Protein AF-A0A4Q1QPC8-F1 (afdb_monomer)

pLDDT: mean 82.58, std 18.85, range [37.44, 98.12]

Sequence (105 aa):
MQTHCTAWEKTDKVIALPEVTVYRPSHGALPLGHYSNPEAARAHVTALLRREELGALLVWLADDLDDPLSPVEAHRFARGGVPQPTGYVITPVFIADHYAPTADE

Radius of gyration: 22.62 Å; Cα contacts (8 Å, |Δi|>4): 146; chains: 1; bounding box: 59×28×73 Å

Secondary structure (DSSP, 8-state):
----------------PPPEEEEEEEETTEE---BSSHHHHHHHHHHHHHHHSTT-EEEEEES-SS-TTS-EEEEEE-TTS--EEEEEEEEEEEEPSS--TTS--

Foldseek 3Di:
DDDDDDDDPPPPPPPQDDWQKWKWKDQAVRTPDIHSDVVVVVVVVVVVCCVVPPPWDKDWDFPDPVDPQTKIFIFTDDVVDDTDTPSIIIGIDTDGPDDDPPPPD

Nearest PDB structures (foldseek):
  5boi-assembly1_A  TM=4.126E-01  e=1.693E+00  Priestia megaterium QM B1551
  6p8t-assembly2_H  TM=5.077E-01  e=4.461E+00  Acinetobacter baumannii ATCC 19606 = CIP 70.34 = JCM 6841
  7v6c-assembly1_B  TM=3.506E-01  e=5.603E+00  Drosophila melanogaster

Structure (mmCIF, N/CA/C/O backbone):
data_AF-A0A4Q1QPC8-F1
#
_entry.id   AF-A0A4Q1QPC8-F1
#
loop_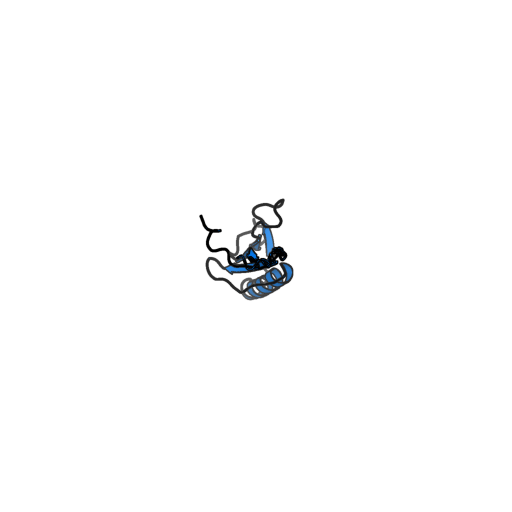
_atom_site.group_PDB
_atom_site.id
_atom_site.type_symbol
_atom_site.label_atom_id
_atom_site.label_alt_id
_atom_site.label_comp_id
_atom_site.label_asym_id
_atom_site.label_entity_id
_atom_site.label_seq_id
_atom_site.pdbx_PDB_ins_code
_atom_site.Cartn_x
_atom_site.Cartn_y
_atom_site.Cartn_z
_atom_site.occupancy
_atom_site.B_iso_or_equiv
_atom_site.auth_seq_id
_atom_site.auth_comp_id
_atom_site.auth_asym_id
_atom_site.auth_atom_id
_atom_site.pdbx_PDB_model_num
ATOM 1 N N . MET A 1 1 ? 43.649 -17.722 -54.918 1.00 38.06 1 MET A N 1
ATOM 2 C CA . MET A 1 1 ? 44.032 -17.344 -53.543 1.00 38.06 1 MET A CA 1
ATOM 3 C C . MET A 1 1 ? 43.085 -16.254 -53.071 1.00 38.06 1 MET A C 1
ATOM 5 O O . MET A 1 1 ? 42.972 -15.251 -53.755 1.00 38.06 1 MET A O 1
ATOM 9 N N . GLN A 1 2 ? 42.421 -16.526 -51.945 1.00 38.88 2 GLN A N 1
ATOM 10 C CA . GLN A 1 2 ? 41.755 -15.608 -51.009 1.00 38.88 2 GLN A CA 1
ATOM 11 C C . GLN A 1 2 ? 40.497 -14.849 -51.468 1.00 38.88 2 GLN A C 1
ATOM 13 O O . GLN A 1 2 ? 40.521 -13.712 -51.923 1.00 38.88 2 GLN A O 1
ATOM 18 N N . THR A 1 3 ? 39.369 -15.516 -51.218 1.00 40.94 3 THR A N 1
ATOM 19 C CA . THR A 1 3 ? 38.033 -14.962 -50.986 1.00 40.94 3 THR A CA 1
ATOM 20 C C . THR A 1 3 ? 38.066 -14.034 -49.766 1.00 40.94 3 THR A C 1
ATOM 22 O O . THR A 1 3 ? 38.269 -14.501 -48.647 1.00 40.94 3 THR A O 1
ATOM 25 N N . HIS A 1 4 ? 37.860 -12.732 -49.953 1.00 40.69 4 HIS A N 1
ATOM 26 C CA . HIS A 1 4 ? 37.591 -11.820 -48.839 1.00 40.69 4 HIS A CA 1
ATOM 27 C C . HIS A 1 4 ? 36.089 -11.856 -48.527 1.00 40.69 4 HIS A C 1
ATOM 29 O O . HIS A 1 4 ? 35.293 -11.164 -49.156 1.00 40.69 4 HIS A O 1
ATOM 35 N N . CYS A 1 5 ? 35.702 -12.702 -47.567 1.00 37.44 5 CYS A N 1
ATOM 36 C CA . CYS A 1 5 ? 34.409 -12.601 -46.893 1.00 37.44 5 CYS A CA 1
ATOM 37 C C . CYS A 1 5 ? 34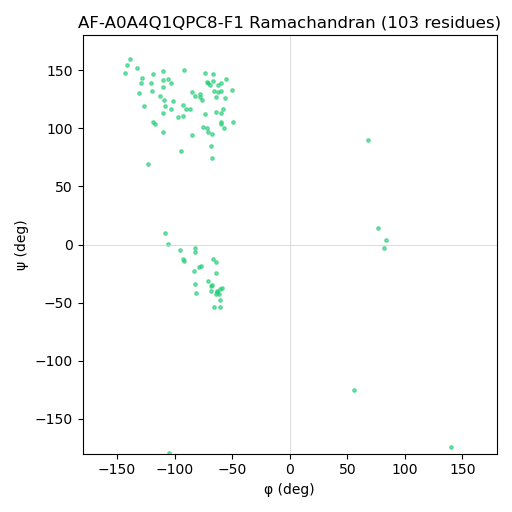.369 -11.278 -46.122 1.00 37.44 5 CYS A C 1
ATOM 39 O O . CYS A 1 5 ? 35.128 -11.087 -45.175 1.00 37.44 5 CYS A O 1
ATOM 41 N N . THR A 1 6 ? 33.493 -10.364 -46.526 1.00 47.41 6 THR A N 1
ATOM 42 C CA . THR A 1 6 ? 33.211 -9.140 -45.776 1.00 47.41 6 THR A CA 1
ATOM 43 C C . THR A 1 6 ? 32.373 -9.519 -44.557 1.00 47.41 6 THR A C 1
ATOM 45 O O . THR A 1 6 ? 31.244 -9.993 -44.690 1.00 47.41 6 THR A O 1
ATOM 48 N N . ALA A 1 7 ? 32.962 -9.381 -43.371 1.00 41.41 7 ALA A N 1
ATOM 49 C CA . ALA A 1 7 ? 32.278 -9.571 -42.103 1.00 41.41 7 ALA A CA 1
ATOM 50 C C . ALA A 1 7 ? 31.183 -8.506 -41.951 1.00 41.41 7 ALA A C 1
ATOM 52 O O . ALA A 1 7 ? 31.424 -7.311 -42.103 1.00 41.41 7 ALA A O 1
ATOM 53 N N . TRP A 1 8 ? 29.967 -8.957 -41.673 1.00 42.38 8 TRP A N 1
ATOM 54 C CA . TRP A 1 8 ? 28.874 -8.131 -41.190 1.00 42.38 8 TRP A CA 1
ATOM 55 C C . TRP A 1 8 ? 29.163 -7.840 -39.715 1.00 42.38 8 TRP A C 1
ATOM 57 O O . TRP A 1 8 ? 28.961 -8.687 -38.853 1.00 42.38 8 TRP A O 1
ATOM 67 N N . GLU A 1 9 ? 29.677 -6.659 -39.392 1.00 46.78 9 GLU A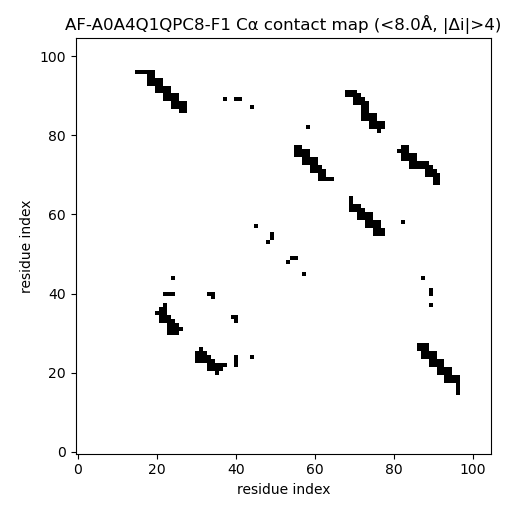 N 1
ATOM 68 C CA . GLU A 1 9 ? 29.653 -6.188 -38.008 1.00 46.78 9 GLU A CA 1
ATOM 69 C C . GLU A 1 9 ? 28.200 -5.838 -37.674 1.00 46.78 9 GLU A C 1
ATOM 71 O O . GLU A 1 9 ? 27.695 -4.770 -38.021 1.00 46.78 9 GLU A O 1
ATOM 76 N N . LYS A 1 10 ? 27.490 -6.779 -37.038 1.00 49.72 10 LYS A N 1
ATOM 77 C CA . LYS A 1 10 ? 26.255 -6.460 -36.320 1.00 49.72 10 LYS A CA 1
ATOM 78 C C . LYS A 1 10 ? 26.631 -5.458 -35.240 1.00 49.72 10 LYS A C 1
ATOM 80 O O . LYS A 1 10 ? 27.217 -5.809 -34.221 1.00 49.72 10 LYS A O 1
ATOM 85 N N . THR A 1 11 ? 26.303 -4.197 -35.472 1.00 45.94 11 THR A N 1
ATOM 86 C CA . THR A 1 11 ? 26.217 -3.216 -34.401 1.00 45.94 11 THR A CA 1
ATOM 87 C C . THR A 1 11 ? 25.009 -3.607 -33.552 1.00 45.94 11 THR A C 1
ATOM 89 O O . THR A 1 11 ? 23.903 -3.115 -33.774 1.00 45.94 11 THR A O 1
ATOM 92 N N . ASP A 1 12 ? 25.202 -4.529 -32.608 1.00 48.59 12 ASP A N 1
ATOM 93 C CA . ASP A 1 12 ? 24.278 -4.757 -31.498 1.00 48.59 12 ASP A CA 1
ATOM 94 C C . ASP A 1 12 ? 24.338 -3.517 -30.604 1.00 48.59 12 ASP A C 1
ATOM 96 O O . ASP A 1 12 ? 24.970 -3.471 -29.550 1.00 48.59 12 ASP A O 1
ATOM 100 N N . LYS A 1 13 ? 23.716 -2.438 -31.079 1.00 47.72 13 LYS A N 1
ATOM 101 C CA . LYS A 1 13 ? 23.386 -1.305 -30.237 1.00 47.72 13 LYS A CA 1
ATOM 102 C C . LYS A 1 13 ? 22.331 -1.835 -29.275 1.00 47.72 13 LYS A C 1
ATOM 104 O O . LYS A 1 13 ? 21.160 -1.902 -29.637 1.00 47.72 13 LYS A O 1
ATOM 109 N N . VAL A 1 14 ? 22.763 -2.262 -28.090 1.00 52.50 14 VAL A N 1
ATOM 110 C CA . VAL A 1 14 ? 21.871 -2.559 -26.971 1.00 52.50 14 VAL A CA 1
ATOM 111 C C . VAL A 1 14 ? 21.095 -1.274 -26.714 1.00 52.50 14 VAL A C 1
ATOM 113 O O . VAL A 1 14 ? 21.620 -0.296 -26.182 1.00 52.50 14 VAL A O 1
ATOM 116 N N . ILE A 1 15 ? 19.865 -1.223 -27.216 1.00 48.12 15 ILE A N 1
ATOM 117 C CA . ILE A 1 15 ? 18.918 -0.195 -26.823 1.00 48.12 15 ILE A CA 1
ATOM 118 C C . ILE A 1 15 ? 18.555 -0.589 -25.398 1.00 48.12 15 ILE A C 1
ATOM 120 O O . ILE A 1 15 ? 17.791 -1.528 -25.220 1.00 48.12 15 ILE A O 1
ATOM 124 N N . ALA A 1 16 ? 19.152 0.065 -24.402 1.00 51.44 16 ALA A N 1
ATOM 125 C CA . ALA A 1 16 ? 18.659 -0.028 -23.035 1.00 51.44 16 ALA A CA 1
ATOM 126 C C . ALA A 1 16 ? 17.214 0.487 -23.060 1.00 51.44 16 ALA A C 1
ATOM 128 O O . ALA A 1 16 ? 16.998 1.687 -23.270 1.00 51.44 16 ALA A O 1
ATOM 129 N N . LEU A 1 17 ? 16.222 -0.404 -22.972 1.00 51.84 17 LEU A N 1
ATOM 130 C CA . LEU A 1 17 ? 14.849 0.040 -22.787 1.00 51.84 17 LEU A CA 1
ATOM 131 C C . LEU A 1 17 ? 14.730 0.521 -21.333 1.00 51.84 17 LEU A C 1
ATOM 133 O O . LEU A 1 17 ? 15.443 0.034 -20.454 1.00 51.84 17 LEU A O 1
A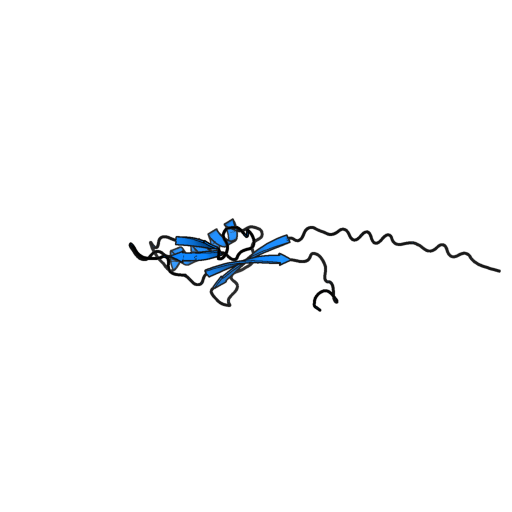TOM 137 N N . PRO A 1 18 ? 13.886 1.526 -21.061 1.00 56.00 18 PRO A N 1
ATOM 138 C CA . PRO A 1 18 ? 13.732 2.034 -19.706 1.00 56.00 18 PRO A CA 1
ATOM 139 C C . PRO A 1 18 ? 13.196 0.930 -18.787 1.00 56.00 18 PRO A C 1
ATOM 141 O O . PRO A 1 18 ? 12.199 0.286 -19.121 1.00 56.00 18 PRO A O 1
ATOM 144 N N . GLU A 1 19 ? 13.829 0.741 -17.625 1.00 72.00 19 GLU A N 1
ATOM 145 C CA . GLU A 1 19 ? 13.288 -0.107 -16.562 1.00 72.00 19 GLU A CA 1
ATOM 146 C C . GLU A 1 19 ? 11.886 0.385 -16.195 1.00 72.00 19 GLU A C 1
ATOM 148 O O . GLU A 1 19 ? 11.669 1.566 -15.902 1.00 72.00 19 GLU A O 1
ATOM 153 N N . VAL A 1 20 ? 10.912 -0.522 -16.236 1.00 83.81 20 VAL A N 1
ATOM 154 C CA . VAL A 1 20 ? 9.533 -0.198 -15.877 1.00 83.81 20 VAL A CA 1
ATOM 155 C C . VAL A 1 20 ? 9.346 -0.509 -14.402 1.00 83.81 20 VAL A C 1
ATOM 157 O O . VAL A 1 20 ? 9.479 -1.658 -13.978 1.00 83.81 20 VAL A O 1
ATOM 160 N N . THR A 1 21 ? 9.000 0.508 -13.617 1.00 91.06 21 THR A N 1
ATOM 161 C CA . THR A 1 21 ? 8.566 0.308 -12.234 1.00 91.06 21 THR A CA 1
ATOM 162 C C . THR A 1 21 ? 7.139 -0.223 -12.218 1.00 91.06 21 THR A C 1
ATOM 164 O O . THR A 1 21 ? 6.215 0.398 -12.747 1.00 91.06 21 THR A O 1
ATOM 167 N N . VAL A 1 22 ? 6.948 -1.365 -11.567 1.00 94.88 22 VAL A N 1
ATOM 168 C CA . VAL A 1 22 ? 5.630 -1.865 -11.185 1.00 94.88 22 VAL A CA 1
ATOM 169 C C . VAL A 1 22 ? 5.463 -1.783 -9.679 1.00 94.88 22 VAL A C 1
ATOM 171 O O . VAL A 1 22 ? 6.409 -1.923 -8.914 1.00 94.88 22 VAL A O 1
ATOM 174 N N . TYR A 1 23 ? 4.234 -1.584 -9.238 1.00 96.94 23 TYR A N 1
ATOM 175 C CA . TYR A 1 23 ? 3.882 -1.495 -7.832 1.00 96.94 23 TYR A CA 1
ATOM 176 C C . TYR A 1 23 ? 3.135 -2.760 -7.454 1.00 96.94 23 TYR A C 1
ATOM 178 O O . TYR A 1 23 ? 2.085 -3.070 -8.025 1.00 96.94 23 TYR A O 1
ATOM 186 N N . ARG A 1 24 ? 3.695 -3.510 -6.508 1.00 97.50 24 ARG A N 1
ATOM 187 C CA . ARG A 1 24 ? 3.166 -4.798 -6.070 1.00 97.50 24 ARG A CA 1
ATOM 188 C C . ARG A 1 24 ? 2.612 -4.668 -4.651 1.00 97.50 24 ARG A C 1
ATOM 190 O O . ARG A 1 24 ? 3.393 -4.738 -3.703 1.00 97.50 24 ARG A O 1
ATOM 197 N N . PRO A 1 25 ? 1.293 -4.466 -4.479 1.00 98.00 25 PRO A N 1
ATOM 198 C CA . PRO A 1 25 ? 0.671 -4.590 -3.172 1.00 98.00 25 PRO A CA 1
ATOM 199 C C . PRO A 1 25 ? 0.723 -6.039 -2.683 1.00 98.00 25 PRO A C 1
ATOM 201 O O . PRO A 1 25 ? 0.482 -6.973 -3.454 1.00 98.00 25 PRO A O 1
ATOM 204 N N . SER A 1 26 ? 0.969 -6.226 -1.394 1.00 98.06 26 SER A N 1
ATOM 205 C CA . SER A 1 26 ? 0.855 -7.504 -0.701 1.00 98.06 26 SER A CA 1
ATOM 206 C C . SER A 1 26 ? 0.209 -7.336 0.670 1.00 98.06 26 SER A C 1
ATOM 208 O O . SER A 1 26 ? 0.200 -6.245 1.235 1.00 98.06 26 SER A O 1
ATOM 210 N N . HIS A 1 27 ? -0.330 -8.432 1.201 1.00 96.94 27 HIS A N 1
ATOM 211 C CA . HIS A 1 27 ? -0.683 -8.565 2.611 1.00 96.94 27 HIS A CA 1
ATOM 212 C C . HIS A 1 27 ? 0.147 -9.713 3.195 1.00 96.94 27 HIS A C 1
ATOM 214 O O . HIS A 1 27 ? -0.055 -10.882 2.847 1.00 96.94 27 HIS A O 1
ATOM 220 N N . GLY A 1 28 ? 1.163 -9.375 3.992 1.00 93.31 28 GLY A N 1
ATOM 221 C CA . GLY A 1 28 ? 2.235 -10.315 4.328 1.00 93.31 28 GLY A CA 1
ATOM 222 C C . GLY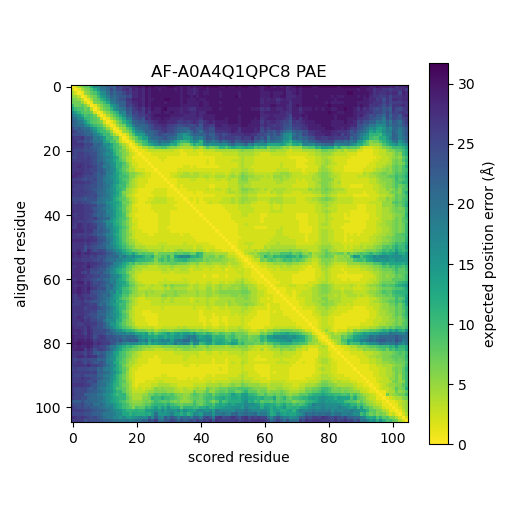 A 1 28 ? 2.908 -10.873 3.064 1.00 93.31 28 GLY A C 1
ATOM 223 O O . GLY A 1 28 ? 3.339 -10.117 2.194 1.00 93.31 28 GLY A O 1
ATOM 224 N N . ALA A 1 29 ? 2.962 -12.202 2.938 1.00 93.25 29 ALA A N 1
ATOM 225 C CA . ALA A 1 29 ? 3.556 -12.884 1.783 1.00 93.25 29 ALA A CA 1
ATOM 226 C C . ALA A 1 29 ? 2.618 -13.013 0.563 1.00 93.25 29 ALA A C 1
ATOM 228 O O . ALA A 1 29 ? 3.033 -13.543 -0.466 1.00 93.25 29 ALA A O 1
ATOM 229 N N . LEU A 1 30 ? 1.356 -12.573 0.659 1.00 95.81 30 LEU A N 1
ATOM 230 C CA . LEU A 1 30 ? 0.363 -12.756 -0.401 1.00 95.81 30 LEU A CA 1
ATOM 231 C C . LEU A 1 30 ? 0.341 -11.540 -1.349 1.00 95.81 30 LEU A C 1
ATOM 233 O O . LEU A 1 30 ? -0.122 -10.476 -0.931 1.00 95.81 30 LEU A O 1
ATOM 237 N N . PRO A 1 31 ? 0.793 -11.653 -2.613 1.00 96.56 31 PRO A N 1
ATOM 238 C CA . PRO A 1 31 ? 0.675 -10.565 -3.579 1.00 96.56 31 PRO A CA 1
ATOM 239 C C . PRO A 1 31 ? -0.784 -10.384 -4.020 1.00 96.56 31 PRO A C 1
ATOM 241 O O . PRO A 1 31 ? -1.501 -11.353 -4.262 1.00 96.56 31 PRO A O 1
ATOM 244 N N . LEU A 1 32 ? -1.213 -9.130 -4.167 1.00 96.62 32 LEU A N 1
ATOM 245 C CA . LEU A 1 32 ? -2.593 -8.752 -4.510 1.00 96.62 32 LEU A CA 1
ATOM 246 C C . LEU A 1 32 ? -2.743 -8.277 -5.965 1.00 96.62 32 LEU A C 1
ATOM 248 O O . LEU A 1 32 ? -3.836 -7.905 -6.388 1.00 96.62 32 LEU A O 1
ATOM 252 N N . GLY A 1 33 ? -1.645 -8.269 -6.725 1.00 95.50 33 GLY A N 1
ATOM 253 C CA . GLY A 1 33 ? -1.595 -7.861 -8.127 1.00 95.50 33 GLY A CA 1
ATOM 254 C C . GLY A 1 33 ? -0.343 -7.050 -8.457 1.00 95.50 33 GLY A C 1
ATOM 255 O O . GLY A 1 33 ? 0.538 -6.876 -7.618 1.00 95.50 33 GLY A O 1
ATOM 256 N N . HIS A 1 34 ? -0.290 -6.542 -9.688 1.00 96.81 34 HIS A N 1
ATOM 257 C CA . HIS A 1 34 ? 0.747 -5.625 -10.163 1.00 96.81 34 HIS A CA 1
ATOM 258 C C . HIS A 1 34 ? 0.086 -4.413 -10.813 1.00 96.81 34 HIS A C 1
ATOM 260 O O . HIS A 1 34 ? -0.896 -4.555 -11.544 1.00 96.81 34 HIS A O 1
ATOM 266 N N . TYR A 1 35 ? 0.635 -3.232 -10.553 1.00 96.38 35 TYR A N 1
ATOM 267 C CA . TYR A 1 35 ? 0.119 -1.961 -11.048 1.00 96.38 35 TYR A CA 1
ATOM 268 C C . TYR A 1 35 ? 1.231 -1.183 -11.731 1.00 96.38 35 TYR A C 1
ATOM 270 O O . TYR A 1 35 ? 2.366 -1.190 -11.271 1.00 96.38 35 TYR A O 1
ATOM 278 N N . SER A 1 36 ? 0.902 -0.471 -12.803 1.00 94.12 36 SER A N 1
ATOM 279 C CA . SER A 1 36 ? 1.841 0.424 -13.488 1.00 94.12 36 SER A CA 1
ATOM 280 C C . SER A 1 36 ? 1.967 1.798 -12.825 1.00 94.12 36 SER A C 1
ATOM 282 O O . SER A 1 36 ? 2.782 2.607 -13.250 1.00 94.12 36 SER A O 1
ATOM 284 N N . ASN A 1 37 ? 1.142 2.091 -11.814 1.00 93.44 37 ASN A N 1
ATOM 285 C CA . ASN A 1 37 ? 1.187 3.339 -11.060 1.00 93.44 37 ASN A CA 1
ATOM 286 C C . ASN A 1 37 ? 0.874 3.098 -9.571 1.00 93.44 37 ASN A C 1
ATOM 288 O O . ASN A 1 37 ? 0.082 2.199 -9.248 1.00 93.44 37 ASN A O 1
ATOM 292 N N . PRO A 1 38 ? 1.478 3.883 -8.662 1.00 94.44 38 PRO A N 1
ATOM 293 C CA . PRO A 1 38 ? 1.316 3.690 -7.227 1.00 94.44 38 PRO A CA 1
ATOM 294 C C . PRO A 1 38 ? -0.089 4.069 -6.748 1.00 94.44 38 PRO A C 1
ATOM 296 O O . PRO A 1 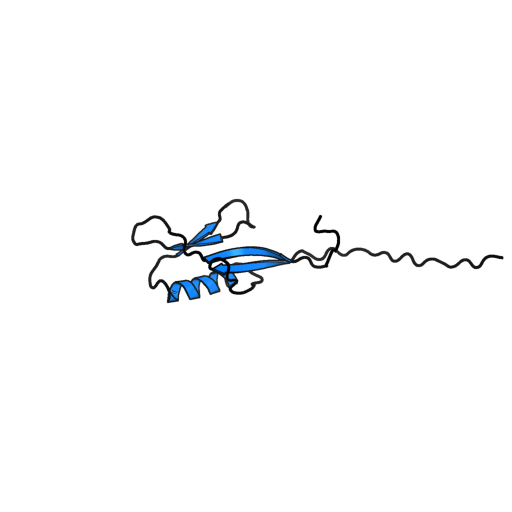38 ? -0.605 3.455 -5.813 1.00 94.44 38 PRO A O 1
ATOM 299 N N . GLU A 1 39 ? -0.744 5.044 -7.381 1.00 96.25 39 GLU A N 1
ATOM 300 C CA . GLU A 1 39 ? -2.082 5.499 -6.999 1.00 96.25 39 GLU A CA 1
ATOM 301 C C . GLU A 1 39 ? -3.129 4.395 -7.164 1.00 96.25 39 GLU A C 1
ATOM 303 O O . GLU A 1 39 ? -3.979 4.224 -6.293 1.00 96.25 39 GLU A O 1
ATOM 308 N N . ALA A 1 40 ? -3.057 3.606 -8.235 1.00 97.19 40 ALA A N 1
ATOM 309 C CA . ALA A 1 40 ? -3.961 2.490 -8.487 1.00 97.19 40 ALA A CA 1
ATOM 310 C C . ALA A 1 40 ? -3.745 1.352 -7.484 1.00 97.19 40 ALA A C 1
ATOM 312 O O . ALA A 1 40 ? -4.724 0.794 -6.983 1.00 97.19 40 ALA A O 1
ATOM 313 N N . ALA A 1 41 ? -2.488 1.055 -7.132 1.00 97.44 41 ALA A N 1
ATOM 314 C CA . ALA A 1 41 ? -2.177 0.102 -6.069 1.00 97.44 41 ALA A CA 1
ATOM 315 C C . ALA A 1 41 ? -2.764 0.573 -4.725 1.00 97.44 41 ALA A C 1
ATOM 317 O O . ALA A 1 41 ? -3.479 -0.180 -4.059 1.00 97.44 41 ALA A O 1
ATOM 318 N N . ARG A 1 42 ? -2.552 1.850 -4.365 1.00 97.31 42 ARG A N 1
ATOM 319 C CA . ARG A 1 42 ? -3.118 2.461 -3.149 1.00 97.31 42 ARG A CA 1
ATOM 320 C C . ARG A 1 42 ? -4.640 2.456 -3.162 1.00 97.31 42 ARG A C 1
ATOM 322 O O . ARG A 1 42 ? -5.247 2.151 -2.139 1.00 97.31 42 ARG A O 1
ATOM 329 N N . ALA A 1 43 ? -5.271 2.771 -4.290 1.00 96.81 43 ALA A N 1
ATOM 330 C CA . ALA A 1 43 ? -6.723 2.784 -4.425 1.00 96.81 43 ALA A CA 1
ATOM 331 C C . ALA A 1 43 ? -7.319 1.383 -4.237 1.00 96.81 43 ALA A C 1
ATOM 333 O O . ALA A 1 43 ? -8.310 1.240 -3.517 1.00 96.81 43 ALA A O 1
ATOM 334 N N . HIS A 1 44 ? -6.694 0.351 -4.818 1.00 97.06 44 HIS A N 1
ATOM 335 C CA . HIS A 1 44 ? -7.121 -1.033 -4.625 1.00 97.06 44 HIS A CA 1
ATOM 336 C C . HIS A 1 44 ? -7.047 -1.438 -3.150 1.00 97.06 44 HIS A C 1
ATOM 338 O O . HIS A 1 44 ? -8.057 -1.849 -2.578 1.00 97.06 44 HIS A O 1
ATOM 344 N N . VAL A 1 45 ? -5.889 -1.253 -2.514 1.00 97.38 45 VAL A N 1
ATOM 345 C CA . VAL A 1 45 ? -5.700 -1.619 -1.104 1.00 97.38 45 VAL A CA 1
ATOM 346 C C . VAL A 1 45 ? -6.612 -0.803 -0.186 1.00 97.38 45 VAL A C 1
ATOM 348 O O . VAL A 1 45 ? -7.239 -1.356 0.711 1.00 97.38 45 VAL A O 1
ATOM 351 N N . THR A 1 46 ? -6.778 0.496 -0.442 1.00 95.81 46 THR A N 1
ATOM 352 C CA . THR A 1 46 ? -7.698 1.347 0.331 1.00 95.81 46 THR A CA 1
ATOM 353 C C . THR A 1 46 ? -9.138 0.842 0.232 1.00 95.81 46 THR A C 1
ATOM 355 O O . THR A 1 46 ? -9.874 0.880 1.217 1.00 95.81 46 THR A O 1
ATOM 358 N N . ALA A 1 47 ? -9.565 0.360 -0.938 1.00 95.38 47 ALA A N 1
ATOM 359 C C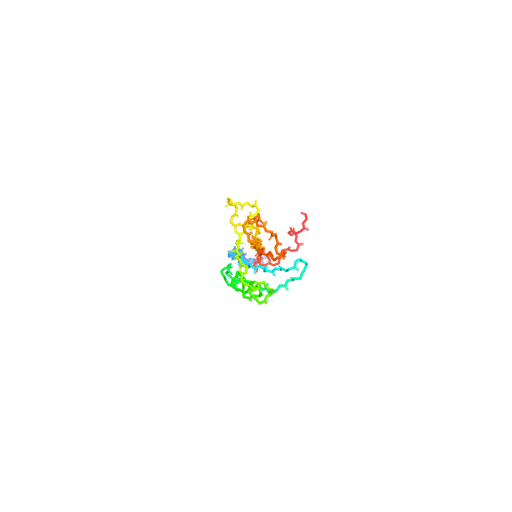A . ALA A 1 47 ? -10.898 -0.205 -1.113 1.00 95.38 47 ALA A CA 1
ATOM 360 C C . ALA A 1 47 ? -11.084 -1.525 -0.344 1.00 95.38 47 ALA A C 1
ATOM 362 O O . ALA A 1 47 ? -12.178 -1.757 0.170 1.00 95.38 47 ALA A O 1
ATOM 363 N N . LEU A 1 48 ? -10.040 -2.358 -0.241 1.00 9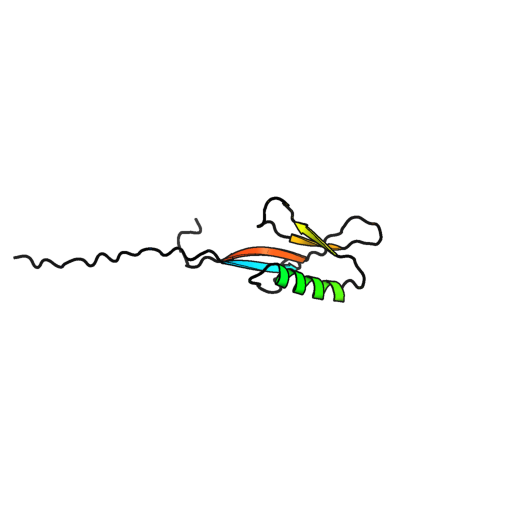4.56 48 LEU A N 1
ATOM 364 C CA . LEU A 1 48 ? -10.042 -3.562 0.600 1.00 94.56 48 LEU A CA 1
ATOM 365 C C . LEU A 1 48 ? -10.131 -3.188 2.082 1.00 94.56 48 LEU A C 1
ATOM 367 O O . LEU A 1 48 ? -11.086 -3.571 2.755 1.00 94.56 48 LEU A O 1
ATOM 371 N N . LEU A 1 49 ? -9.227 -2.327 2.551 1.00 94.06 49 LEU A N 1
ATOM 372 C CA . LEU A 1 49 ? -9.180 -1.881 3.944 1.00 94.06 49 LEU A CA 1
ATOM 373 C C . LEU A 1 49 ? -10.475 -1.205 4.392 1.00 94.06 49 LEU A C 1
ATOM 375 O O . LEU A 1 49 ? -10.930 -1.428 5.503 1.00 94.06 49 LEU A O 1
ATOM 379 N N . ARG A 1 50 ? -11.133 -0.419 3.532 1.00 91.75 50 ARG A N 1
ATOM 380 C CA . ARG A 1 50 ? -12.432 0.190 3.870 1.00 91.75 50 ARG A CA 1
ATOM 381 C C . ARG A 1 50 ? -13.552 -0.829 4.092 1.00 91.75 50 ARG A C 1
ATOM 383 O O . ARG A 1 50 ? -14.532 -0.491 4.750 1.00 91.75 50 ARG A O 1
ATOM 390 N N . ARG A 1 51 ? -13.448 -2.029 3.514 1.00 91.06 51 ARG A N 1
ATOM 391 C CA . ARG A 1 51 ? -14.411 -3.122 3.731 1.00 91.06 51 ARG A CA 1
ATOM 392 C C . ARG A 1 51 ? -14.116 -3.877 5.025 1.00 91.06 51 ARG A C 1
ATOM 394 O O . ARG A 1 51 ? -15.054 -4.325 5.672 1.00 91.06 51 ARG A O 1
ATOM 401 N N . GLU A 1 52 ? -12.841 -4.004 5.380 1.00 89.12 52 GLU A N 1
ATOM 402 C CA . GLU A 1 52 ? -12.367 -4.719 6.572 1.00 89.12 52 GLU A CA 1
ATOM 403 C C . GLU A 1 52 ? -12.477 -3.864 7.845 1.00 89.12 52 GLU A C 1
ATOM 405 O O . GLU A 1 52 ? -12.919 -4.338 8.886 1.00 89.12 52 GLU A O 1
ATOM 410 N N . GLU A 1 53 ? -12.131 -2.581 7.741 1.00 81.94 53 GLU A N 1
ATOM 411 C CA . GLU A 1 53 ? -11.933 -1.645 8.851 1.00 81.94 53 GLU A CA 1
ATOM 412 C C . GLU A 1 53 ? -12.862 -0.428 8.688 1.00 81.94 53 GLU A C 1
ATOM 414 O O . GLU A 1 53 ? -12.448 0.696 8.378 1.00 81.94 53 GLU A O 1
ATOM 419 N N . LEU A 1 54 ? -14.168 -0.656 8.856 1.00 78.88 54 LEU A N 1
ATOM 420 C CA . LEU A 1 54 ? -15.193 0.374 8.667 1.00 78.88 54 LEU A CA 1
ATOM 421 C C . LEU A 1 54 ? -14.962 1.590 9.580 1.00 78.88 54 LEU A C 1
ATOM 423 O O . LEU A 1 54 ? -15.069 1.514 10.802 1.00 78.88 54 LEU A O 1
ATOM 427 N N . GLY A 1 55 ? -14.712 2.746 8.961 1.00 80.75 55 GLY A N 1
ATOM 428 C CA . GLY A 1 55 ? -14.569 4.029 9.655 1.00 80.75 55 GLY A CA 1
ATOM 429 C C . GLY A 1 55 ? -13.178 4.307 10.229 1.00 80.75 55 GLY A C 1
ATOM 430 O O . GLY A 1 55 ? -12.996 5.352 10.855 1.00 80.75 55 GLY A O 1
ATOM 431 N N . ALA A 1 56 ? -12.195 3.429 10.005 1.00 85.38 56 ALA A N 1
ATOM 432 C CA . ALA A 1 56 ? -10.811 3.709 10.362 1.00 85.38 56 ALA A CA 1
ATOM 433 C C . ALA A 1 56 ? -10.223 4.809 9.463 1.00 85.38 56 ALA A C 1
ATOM 435 O O . ALA A 1 56 ? -10.410 4.817 8.242 1.00 85.38 56 ALA A O 1
ATOM 436 N N . LEU A 1 57 ? -9.478 5.737 10.069 1.00 90.00 57 LEU A N 1
ATOM 437 C CA . LEU A 1 57 ? -8.636 6.662 9.317 1.00 90.00 57 LEU A CA 1
ATOM 438 C C . LEU A 1 57 ? -7.367 5.917 8.898 1.00 90.00 57 LEU A C 1
ATOM 440 O O . LEU A 1 57 ? -6.686 5.338 9.745 1.00 90.00 57 LEU A O 1
ATOM 444 N N . LEU A 1 58 ? -7.062 5.951 7.603 1.00 92.50 58 LEU A N 1
ATOM 445 C CA . LEU A 1 58 ? -5.893 5.299 7.021 1.00 92.50 58 LEU A CA 1
ATOM 446 C C . LEU A 1 58 ? -4.828 6.335 6.662 1.00 92.50 58 LEU A C 1
ATOM 448 O O . LEU A 1 58 ? -5.150 7.414 6.163 1.00 92.50 58 LEU A O 1
ATOM 452 N N . VAL A 1 59 ? -3.568 5.977 6.875 1.00 94.00 59 VAL A N 1
ATOM 453 C CA . VAL A 1 59 ? -2.389 6.727 6.436 1.00 94.00 59 VAL A CA 1
ATOM 454 C C . VAL A 1 59 ? -1.408 5.774 5.763 1.00 94.00 59 VAL A C 1
ATOM 456 O O . VAL A 1 59 ? -1.393 4.586 6.064 1.00 94.00 59 VAL A O 1
ATOM 459 N N . TRP A 1 60 ? -0.614 6.292 4.835 1.00 95.38 60 TRP A N 1
ATOM 460 C CA . TRP A 1 60 ? 0.438 5.546 4.153 1.00 95.38 60 TRP A CA 1
ATOM 461 C C . TRP A 1 60 ? 1.783 6.053 4.645 1.00 95.38 60 TRP A C 1
ATOM 463 O O . TRP A 1 60 ? 2.030 7.257 4.571 1.00 95.38 60 TRP A O 1
ATOM 473 N N . LEU A 1 61 ? 2.620 5.156 5.152 1.00 95.62 61 LEU A N 1
ATOM 474 C CA . LEU A 1 61 ? 3.935 5.480 5.696 1.00 95.62 61 LEU A CA 1
ATOM 475 C C . LEU A 1 61 ? 4.998 4.729 4.896 1.00 95.62 61 LEU A C 1
ATOM 477 O O . LEU A 1 61 ? 4.825 3.542 4.633 1.00 95.62 61 LEU A O 1
ATOM 481 N N . ALA A 1 62 ? 6.049 5.432 4.481 1.00 95.69 62 ALA A N 1
ATOM 482 C CA . ALA A 1 62 ? 7.249 4.818 3.922 1.00 95.69 62 ALA A CA 1
ATOM 483 C C . ALA A 1 62 ? 8.254 4.564 5.048 1.00 95.69 62 ALA A C 1
ATOM 485 O O . ALA A 1 62 ? 8.281 5.330 6.016 1.00 95.69 62 ALA A O 1
ATOM 486 N N . ASP A 1 63 ? 9.084 3.533 4.902 1.00 90.50 63 ASP A N 1
ATOM 487 C CA . ASP A 1 63 ? 10.181 3.279 5.844 1.00 90.50 63 ASP A CA 1
ATOM 488 C C . ASP A 1 63 ? 11.269 4.359 5.732 1.00 90.50 63 ASP A C 1
ATOM 490 O O . ASP A 1 63 ? 11.841 4.782 6.738 1.00 90.50 63 ASP A O 1
ATOM 494 N N . ASP A 1 64 ? 11.502 4.847 4.512 1.00 93.88 64 ASP A N 1
ATOM 495 C CA . ASP A 1 64 ? 12.364 5.984 4.198 1.00 93.88 64 ASP A CA 1
ATOM 496 C C . ASP A 1 64 ? 11.568 7.002 3.368 1.00 93.88 64 ASP A C 1
ATOM 498 O O . ASP A 1 64 ? 11.052 6.687 2.297 1.00 93.88 64 ASP A O 1
ATOM 502 N N . LEU A 1 65 ? 11.417 8.222 3.891 1.00 89.38 65 LEU A N 1
ATOM 503 C CA . LEU A 1 65 ? 10.639 9.286 3.244 1.00 89.38 65 LEU A CA 1
ATOM 504 C C . LEU A 1 65 ? 11.406 9.975 2.109 1.00 89.38 65 LEU A C 1
ATOM 506 O O . LEU A 1 65 ? 10.773 10.618 1.270 1.00 89.38 65 LEU A O 1
ATOM 510 N N . ASP A 1 66 ? 12.735 9.854 2.095 1.00 92.62 66 ASP A N 1
ATOM 511 C CA . ASP A 1 66 ? 13.600 10.461 1.084 1.00 92.62 66 ASP A CA 1
ATOM 512 C C . ASP A 1 66 ? 13.856 9.507 -0.098 1.00 92.62 66 ASP A C 1
ATOM 514 O O . ASP A 1 66 ? 14.273 9.954 -1.171 1.00 92.62 66 ASP A O 1
ATOM 518 N N . ASP A 1 67 ? 13.547 8.213 0.057 1.00 89.81 67 ASP A N 1
ATOM 519 C CA . ASP A 1 67 ? 13.624 7.215 -1.010 1.00 89.81 67 ASP A CA 1
ATOM 520 C C . ASP A 1 67 ? 12.250 6.983 -1.681 1.00 89.81 67 ASP A C 1
ATOM 522 O O . ASP A 1 67 ? 11.361 6.349 -1.105 1.00 89.81 67 ASP A O 1
ATOM 526 N N . PRO A 1 68 ? 12.050 7.418 -2.942 1.00 85.94 68 PRO A N 1
ATOM 527 C CA . PRO A 1 68 ? 10.802 7.182 -3.670 1.00 85.94 68 PRO A CA 1
ATOM 528 C C . PRO A 1 68 ? 10.540 5.699 -3.992 1.00 85.94 68 PRO A C 1
ATOM 530 O O . PRO A 1 68 ? 9.434 5.356 -4.420 1.00 85.94 68 PRO A O 1
ATOM 533 N N . LEU A 1 69 ? 11.543 4.833 -3.827 1.00 89.88 69 LEU A N 1
ATOM 534 C CA . LEU A 1 69 ? 11.458 3.386 -4.018 1.00 89.88 69 LEU A CA 1
ATOM 535 C C . LEU A 1 69 ? 11.196 2.640 -2.709 1.00 89.88 69 LEU A C 1
ATOM 537 O O . LEU A 1 69 ? 10.965 1.427 -2.737 1.00 89.88 69 LEU A O 1
ATOM 541 N N . SER A 1 70 ? 11.175 3.360 -1.586 1.00 94.38 70 SER A N 1
ATOM 542 C CA . SER A 1 70 ? 10.862 2.787 -0.290 1.00 94.38 70 SER A CA 1
ATOM 543 C C . SER A 1 70 ? 9.458 2.170 -0.316 1.00 94.38 70 SER A C 1
ATOM 545 O O . SER A 1 70 ? 8.502 2.802 -0.793 1.00 94.38 70 SER A O 1
ATOM 547 N N . PRO A 1 71 ? 9.291 0.925 0.166 1.00 96.12 71 PRO A N 1
ATOM 548 C CA . PRO A 1 71 ? 7.974 0.337 0.332 1.00 96.12 71 PRO A CA 1
ATOM 549 C C . PRO A 1 71 ? 7.086 1.229 1.202 1.00 96.12 71 PRO A C 1
ATOM 551 O O . PRO A 1 71 ? 7.540 1.816 2.182 1.00 96.12 71 PRO A O 1
ATOM 554 N N . VAL A 1 72 ? 5.799 1.303 0.860 1.00 97.56 72 VAL A N 1
ATOM 555 C CA . VAL A 1 72 ? 4.819 2.043 1.665 1.00 97.56 72 VAL A CA 1
ATOM 556 C C . VAL A 1 72 ? 3.820 1.094 2.304 1.00 97.56 72 VAL A C 1
ATOM 558 O O . VAL A 1 72 ? 3.187 0.295 1.613 1.00 97.56 72 VAL A O 1
ATOM 561 N N . GLU A 1 73 ? 3.638 1.201 3.614 1.00 98.00 73 GLU A N 1
ATOM 562 C CA . GLU A 1 73 ? 2.671 0.417 4.374 1.00 98.00 73 GLU A CA 1
ATOM 563 C C . GLU A 1 73 ? 1.433 1.256 4.714 1.00 98.00 73 GLU A C 1
ATOM 565 O O . GLU A 1 73 ? 1.525 2.429 5.088 1.00 98.00 73 GLU A O 1
ATOM 570 N N . ALA A 1 74 ? 0.250 0.650 4.607 1.00 97.06 74 ALA A N 1
ATOM 571 C CA . ALA A 1 74 ? -0.973 1.239 5.132 1.00 97.06 74 ALA A CA 1
ATOM 572 C C . ALA A 1 74 ? -1.055 1.044 6.652 1.00 97.06 74 ALA A C 1
ATOM 574 O O . ALA A 1 74 ? -0.965 -0.070 7.173 1.00 97.06 74 ALA A O 1
ATOM 575 N N . HIS A 1 75 ? -1.306 2.132 7.365 1.00 95.44 75 HIS A N 1
ATOM 576 C CA . HIS A 1 75 ? -1.511 2.163 8.806 1.00 95.44 75 HIS A CA 1
ATOM 577 C C . HIS A 1 75 ? -2.909 2.683 9.122 1.00 95.44 75 HIS A C 1
ATOM 579 O O . HIS A 1 75 ? -3.439 3.552 8.428 1.00 95.44 75 HIS A O 1
ATOM 585 N N . ARG A 1 76 ? -3.508 2.171 10.197 1.00 93.19 76 ARG A N 1
ATOM 586 C CA . ARG A 1 76 ? -4.818 2.610 10.693 1.00 93.19 76 ARG A CA 1
ATOM 587 C C . ARG A 1 76 ? -4.681 3.352 12.012 1.00 93.19 76 ARG A C 1
ATOM 589 O O . ARG A 1 76 ? -3.915 2.945 12.883 1.00 93.19 76 ARG A O 1
ATOM 596 N N . PHE A 1 77 ? -5.475 4.397 12.197 1.00 89.56 77 PHE A N 1
ATOM 597 C CA . PHE A 1 77 ? -5.629 5.037 13.497 1.00 89.56 77 PHE A CA 1
ATOM 598 C C . PHE A 1 77 ? -6.774 4.389 14.271 1.00 89.56 77 PHE A C 1
ATOM 600 O O . PHE A 1 77 ? -7.942 4.517 13.899 1.00 89.56 77 PHE A O 1
ATOM 607 N N . ALA A 1 78 ? -6.451 3.769 15.406 1.00 75.12 78 ALA A N 1
ATOM 608 C CA . ALA A 1 78 ? -7.435 3.628 16.472 1.00 75.12 78 ALA A CA 1
ATOM 609 C C . ALA A 1 78 ? -7.753 5.030 17.024 1.00 75.12 78 ALA A C 1
ATOM 611 O O . ALA A 1 78 ? -6.892 5.910 17.025 1.00 75.12 78 ALA A O 1
ATOM 612 N N . ARG A 1 79 ? -8.994 5.266 17.460 1.00 69.88 79 ARG A N 1
ATOM 613 C CA . ARG A 1 79 ? -9.489 6.586 17.889 1.00 69.88 79 ARG A CA 1
ATOM 614 C C . ARG A 1 79 ? -8.519 7.256 18.888 1.00 69.88 79 ARG A C 1
ATOM 616 O O . ARG A 1 79 ? -8.459 6.851 20.042 1.00 69.88 79 ARG A O 1
ATOM 623 N N . GLY A 1 80 ? -7.774 8.271 18.435 1.00 68.12 80 GLY A N 1
ATOM 624 C CA . GLY A 1 80 ? -6.814 9.034 19.251 1.00 68.12 80 GLY A CA 1
ATOM 625 C C . GLY A 1 80 ? -5.471 8.347 19.550 1.00 68.12 80 GLY A C 1
ATOM 626 O O . GLY A 1 80 ? -4.770 8.790 20.455 1.00 68.12 80 GLY A O 1
ATOM 627 N N . GLY A 1 81 ? -5.123 7.270 18.840 1.00 81.06 81 GLY A N 1
ATOM 628 C CA . GLY A 1 81 ? -3.917 6.471 19.084 1.00 81.06 81 GLY A CA 1
ATOM 629 C C . GLY A 1 81 ? -2.783 6.672 18.072 1.00 81.06 81 GLY A C 1
ATOM 630 O O . GLY A 1 81 ? -2.892 7.437 17.117 1.00 81.06 81 GLY A O 1
ATOM 631 N N . VAL A 1 82 ? -1.691 5.936 18.290 1.00 88.75 82 VAL A N 1
ATOM 632 C CA . VAL A 1 82 ? -0.563 5.804 17.352 1.00 88.75 82 VAL A CA 1
ATOM 633 C C . VAL A 1 82 ? -1.011 4.970 16.140 1.00 88.75 82 VAL A C 1
ATOM 635 O O . VAL A 1 82 ? -1.702 3.965 16.357 1.00 88.75 82 VAL A O 1
ATOM 638 N N . PRO A 1 83 ? -0.631 5.335 14.896 1.00 91.69 83 PRO A N 1
ATOM 639 C CA . PRO A 1 83 ? -0.883 4.505 13.721 1.00 91.69 83 PRO A CA 1
ATOM 640 C C . PRO A 1 83 ? -0.423 3.065 13.959 1.00 91.69 83 PRO A C 1
ATOM 642 O O . PRO A 1 83 ? 0.664 2.835 14.485 1.00 91.69 83 PRO A O 1
ATOM 645 N N . GLN A 1 84 ? -1.275 2.104 13.619 1.00 93.12 84 GLN A N 1
ATOM 646 C CA . GLN A 1 84 ? -0.955 0.684 13.705 1.00 93.12 84 GLN A CA 1
ATOM 647 C C . GLN A 1 84 ? -0.830 0.101 12.299 1.00 93.12 84 GLN A C 1
ATOM 649 O O . GLN A 1 84 ? -1.726 0.350 11.479 1.00 93.12 84 GLN A O 1
ATOM 654 N N . PRO A 1 85 ? 0.201 -0.716 12.034 1.00 94.81 85 PRO A N 1
ATOM 655 C CA . PRO A 1 85 ? 0.369 -1.362 10.743 1.00 94.81 85 PRO A CA 1
ATOM 656 C C . PRO A 1 85 ? -0.837 -2.248 10.438 1.00 94.81 85 PRO A C 1
ATOM 658 O O . PRO A 1 85 ? -1.392 -2.922 11.317 1.00 94.81 85 PRO A O 1
ATOM 661 N N . THR A 1 86 ? -1.281 -2.213 9.186 1.00 95.25 86 THR A N 1
ATOM 662 C CA . THR A 1 86 ? -2.335 -3.110 8.692 1.00 95.25 86 THR A CA 1
ATOM 663 C C . THR A 1 86 ? -1.762 -4.380 8.071 1.00 95.25 86 THR A C 1
ATOM 665 O O . THR A 1 86 ? -2.518 -5.314 7.834 1.00 95.25 86 THR A O 1
ATOM 668 N N . GLY A 1 87 ? -0.450 -4.427 7.807 1.00 96.19 87 GLY A N 1
ATOM 669 C CA . GLY A 1 87 ? 0.205 -5.514 7.084 1.00 96.19 87 GLY A CA 1
ATOM 670 C C . GLY A 1 87 ? 0.089 -5.409 5.561 1.00 96.19 87 GLY A C 1
ATOM 671 O O . GLY A 1 87 ? 0.641 -6.258 4.856 1.00 96.19 87 GLY A O 1
ATOM 672 N N . TYR A 1 88 ? -0.628 -4.406 5.041 1.00 97.75 88 TYR A N 1
ATOM 673 C CA . TYR A 1 88 ? -0.679 -4.124 3.612 1.00 97.75 88 TYR A CA 1
ATOM 674 C C . TYR A 1 88 ? 0.479 -3.223 3.195 1.00 97.75 88 TYR A C 1
ATOM 676 O O . TYR A 1 88 ? 0.534 -2.058 3.589 1.00 97.75 88 TYR A O 1
ATOM 684 N N . VAL A 1 89 ? 1.349 -3.744 2.336 1.00 98.12 89 VAL A N 1
ATOM 685 C CA . VAL A 1 89 ? 2.555 -3.061 1.853 1.00 98.12 89 VAL A CA 1
ATOM 686 C C . VAL A 1 89 ? 2.494 -2.940 0.336 1.00 98.12 89 VAL A C 1
ATOM 688 O O . VAL A 1 89 ? 2.081 -3.874 -0.343 1.00 98.12 89 VAL A O 1
ATOM 691 N N . ILE A 1 90 ? 2.903 -1.801 -0.215 1.00 98.12 90 ILE A N 1
ATOM 692 C CA . ILE A 1 90 ? 3.112 -1.606 -1.651 1.00 98.12 90 ILE A CA 1
ATOM 693 C C . ILE A 1 90 ? 4.610 -1.477 -1.887 1.00 98.12 90 ILE A C 1
ATOM 695 O O . ILE A 1 90 ? 5.222 -0.493 -1.479 1.00 98.12 90 ILE A O 1
ATOM 699 N N . THR A 1 91 ? 5.180 -2.460 -2.576 1.00 97.12 91 THR A N 1
ATOM 700 C CA . THR A 1 91 ? 6.601 -2.480 -2.931 1.00 97.12 91 THR A CA 1
ATOM 701 C C . THR A 1 91 ? 6.780 -2.071 -4.395 1.00 97.12 91 THR A C 1
ATOM 703 O O . THR A 1 91 ? 6.185 -2.715 -5.269 1.00 97.12 91 THR A O 1
ATOM 706 N N . PRO A 1 92 ? 7.579 -1.033 -4.693 1.00 95.88 92 PRO A N 1
ATOM 707 C CA . PRO A 1 92 ? 8.079 -0.778 -6.040 1.00 95.88 92 PRO A CA 1
ATOM 708 C C . PRO A 1 92 ? 9.020 -1.908 -6.477 1.00 95.88 92 PRO A C 1
ATOM 710 O O . PRO A 1 92 ? 9.890 -2.333 -5.724 1.00 95.88 92 PRO A O 1
ATOM 713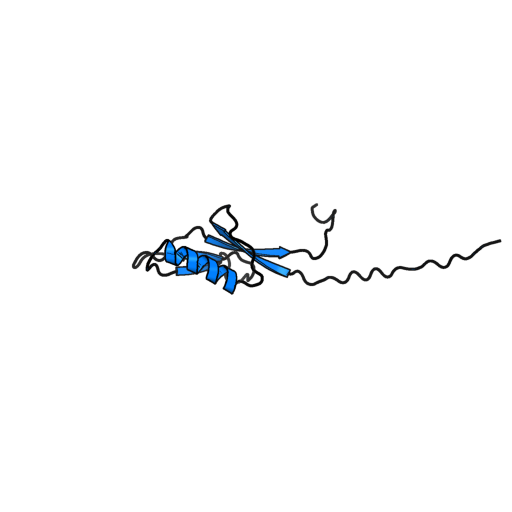 N N . VAL A 1 93 ? 8.832 -2.429 -7.684 1.00 93.31 93 VAL A N 1
ATOM 714 C CA . VAL A 1 93 ? 9.638 -3.507 -8.264 1.00 93.31 93 VAL A CA 1
ATOM 715 C C . VAL A 1 93 ? 10.058 -3.083 -9.662 1.00 93.31 93 VAL A C 1
ATOM 717 O O . VAL A 1 93 ? 9.220 -2.668 -10.463 1.00 93.31 93 VAL A O 1
ATOM 720 N N . PHE A 1 94 ? 11.346 -3.204 -9.963 1.00 89.62 94 PHE A N 1
ATOM 721 C CA . PHE A 1 94 ? 11.866 -2.969 -11.303 1.00 89.62 94 PHE A CA 1
ATOM 722 C C . PHE A 1 94 ? 11.734 -4.227 -12.142 1.00 89.62 94 PHE A C 1
ATOM 724 O O . PHE A 1 94 ? 12.091 -5.323 -11.707 1.00 89.62 94 PHE A O 1
ATOM 731 N N . ILE A 1 95 ? 11.196 -4.063 -13.344 1.00 86.19 95 ILE A N 1
ATOM 732 C CA . ILE A 1 95 ? 11.168 -5.122 -14.340 1.00 86.19 95 ILE A CA 1
ATOM 733 C C . ILE A 1 95 ? 12.256 -4.824 -15.361 1.00 86.19 95 ILE A C 1
ATOM 735 O O . ILE A 1 95 ? 12.185 -3.816 -16.070 1.00 86.19 95 ILE A O 1
ATOM 739 N N . ALA A 1 96 ? 13.231 -5.730 -15.436 1.00 83.19 96 ALA A N 1
ATOM 740 C CA . ALA A 1 96 ? 14.208 -5.743 -16.508 1.00 83.19 96 ALA A CA 1
ATOM 741 C C . ALA A 1 96 ? 13.502 -5.977 -17.851 1.00 83.19 96 ALA A C 1
ATOM 743 O O . ALA A 1 96 ? 12.608 -6.817 -17.978 1.00 83.19 96 ALA A O 1
ATOM 744 N N . ASP A 1 97 ? 13.918 -5.234 -18.865 1.00 80.00 97 ASP A N 1
ATOM 745 C CA . ASP A 1 97 ? 13.411 -5.328 -20.231 1.00 80.00 97 ASP A CA 1
ATOM 746 C C . ASP A 1 97 ? 13.966 -6.544 -20.996 1.00 80.00 97 ASP A C 1
ATOM 748 O O . ASP A 1 97 ? 13.383 -6.971 -21.995 1.00 80.00 97 ASP A O 1
ATOM 752 N N . HIS A 1 98 ? 15.067 -7.128 -20.516 1.00 78.81 98 HIS A N 1
ATOM 753 C CA . HIS A 1 98 ? 15.688 -8.327 -21.062 1.00 78.81 98 HIS A CA 1
ATOM 754 C C . HIS A 1 98 ? 16.211 -9.255 -19.959 1.00 78.81 98 HIS A C 1
ATOM 756 O O . HIS A 1 98 ? 16.546 -8.838 -18.854 1.00 78.81 98 HIS A O 1
ATOM 762 N N . TYR A 1 99 ? 16.295 -10.547 -20.276 1.00 81.19 99 TYR A N 1
ATOM 763 C CA . TYR A 1 99 ? 16.930 -11.533 -19.408 1.00 81.19 99 TYR A CA 1
ATOM 764 C C . TYR A 1 99 ? 18.451 -11.507 -19.601 1.00 81.19 99 TYR A C 1
ATOM 766 O O . TYR A 1 99 ? 18.933 -11.653 -20.726 1.00 81.19 99 TYR A O 1
ATOM 774 N N . ALA A 1 100 ? 19.196 -11.376 -18.505 1.00 81.62 100 ALA A N 1
ATOM 775 C CA . ALA A 1 100 ? 20.650 -11.454 -18.481 1.00 81.62 100 ALA A CA 1
ATOM 776 C C . ALA A 1 100 ? 21.078 -12.653 -17.610 1.00 81.62 100 ALA A C 1
ATOM 778 O O . ALA A 1 100 ? 21.026 -12.561 -16.384 1.00 81.62 100 ALA A O 1
ATOM 779 N N . PRO A 1 101 ? 21.501 -13.787 -18.205 1.00 79.62 101 PRO A N 1
ATOM 780 C CA . PRO A 1 101 ? 21.795 -15.014 -17.455 1.00 79.62 101 PRO A CA 1
ATOM 781 C C . PRO A 1 101 ? 22.966 -14.892 -16.472 1.00 79.62 101 PRO A C 1
ATOM 783 O O . PRO A 1 101 ? 23.125 -15.759 -15.624 1.00 79.62 101 PRO A O 1
ATOM 786 N N . THR A 1 102 ? 23.782 -13.845 -16.595 1.00 82.00 102 THR A N 1
ATOM 787 C CA . THR A 1 102 ? 24.950 -13.573 -15.745 1.00 82.00 102 THR A CA 1
ATOM 788 C C . THR A 1 102 ? 24.734 -12.392 -14.793 1.00 82.00 102 THR A C 1
ATOM 790 O O . THR A 1 102 ? 25.707 -11.881 -14.255 1.00 82.00 102 THR A O 1
ATOM 793 N N . ALA A 1 103 ? 23.508 -11.868 -14.666 1.00 72.88 103 ALA A N 1
ATOM 794 C CA . ALA A 1 103 ? 23.228 -10.710 -13.808 1.00 72.88 103 ALA A CA 1
ATOM 795 C C . ALA A 1 103 ? 23.020 -11.076 -12.329 1.00 72.88 103 ALA A C 1
ATOM 797 O O . ALA A 1 103 ? 23.223 -10.224 -11.472 1.00 72.88 103 ALA A O 1
ATOM 798 N N . ASP A 1 104 ? 22.654 -12.326 -12.040 1.00 60.28 104 ASP A N 1
ATOM 799 C CA . ASP A 1 104 ? 22.639 -12.884 -10.685 1.00 60.28 104 ASP A CA 1
ATOM 800 C C . ASP A 1 104 ? 23.970 -13.621 -10.426 1.00 60.28 104 ASP A C 1
ATOM 802 O O . ASP A 1 104 ? 24.039 -14.846 -10.547 1.00 60.28 104 ASP A O 1
ATOM 806 N N . GLU A 1 105 ? 25.033 -12.881 -10.098 1.00 45.00 105 GLU A N 1
ATOM 807 C CA . GLU A 1 105 ? 26.230 -13.398 -9.400 1.00 45.00 105 GLU A CA 1
ATOM 808 C C . GLU A 1 105 ? 26.600 -12.507 -8.209 1.00 45.00 105 GLU A C 1
ATOM 810 O O . GLU A 1 105 ? 26.639 -11.265 -8.375 1.00 45.00 105 GLU A O 1
#

Solvent-accessible surface area (backbone atoms only — not comparable to full-atom values): 6588 Å² total; per-residue (Å²): 137,82,86,81,80,80,80,81,80,78,79,78,72,78,74,81,64,78,71,45,62,33,24,36,33,22,52,72,94,45,74,75,55,78,25,82,44,64,67,61,39,49,51,54,53,49,56,52,46,52,71,76,44,73,88,54,53,73,48,79,45,48,86,40,87,88,42,93,65,40,44,32,32,39,24,34,38,52,96,94,55,72,72,38,80,67,55,38,34,36,36,61,40,78,42,74,82,68,91,59,96,77,70,84,122

Mean predicted aligned error: 10.39 Å